Protein AF-A0A094JIL2-F1 (afdb_monomer)

Foldseek 3Di:
DVLLVQLLVLLVLLVVLLVVCLVPVDVVSVVSNVVSLVSNVVSLVVLVVVDDDPLSVVLSVLSVVLSCCVVVPLSVQLNVCSVVVNVVSNVCSCVVCVVVSSVVNSVSSVVSVVVVVVVVVVVVVVVVVVVVVVVVVVVVVVVVVVVVVVVVVVVVVVVVVVVVVD

Organism: NCBI:txid33934

Structure (mmCIF, N/CA/C/O backbone):
data_AF-A0A094JIL2-F1
#
_entry.id   AF-A0A094JIL2-F1
#
loop_
_atom_site.group_PDB
_atom_site.id
_atom_site.type_symbol
_atom_site.label_atom_id
_atom_site.label_alt_id
_atom_site.label_comp_id
_atom_site.label_asym_id
_atom_site.label_entity_id
_atom_site.label_seq_id
_atom_site.pdbx_PDB_ins_code
_atom_site.Cartn_x
_atom_site.Cartn_y
_atom_site.Cartn_z
_atom_site.occupancy
_atom_site.B_iso_or_equiv
_atom_site.auth_seq_id
_atom_site.auth_comp_id
_atom_site.auth_asym_id
_atom_site.auth_atom_id
_atom_site.pdbx_PDB_model_num
ATOM 1 N N . MET A 1 1 ? 1.894 -0.138 -10.284 1.00 79.56 1 MET A N 1
ATOM 2 C CA . MET A 1 1 ? 1.719 1.155 -9.571 1.00 79.56 1 MET A CA 1
ATOM 3 C C . MET A 1 1 ? 0.259 1.481 -9.245 1.00 79.56 1 MET A C 1
ATOM 5 O O . MET A 1 1 ? -0.015 1.754 -8.084 1.00 79.56 1 MET A O 1
ATOM 9 N N . LYS A 1 2 ? -0.674 1.420 -10.214 1.00 89.25 2 LYS A N 1
ATOM 10 C CA . LYS A 1 2 ? -2.107 1.727 -10.010 1.00 89.25 2 LYS A CA 1
ATOM 11 C C . LYS A 1 2 ? -2.728 1.017 -8.795 1.00 89.25 2 LYS A C 1
ATOM 13 O O . LYS A 1 2 ? -3.225 1.684 -7.899 1.00 89.25 2 LYS A O 1
ATOM 18 N N . TYR A 1 3 ? -2.625 -0.311 -8.719 1.00 92.69 3 TYR A N 1
ATOM 19 C CA . TYR A 1 3 ? -3.249 -1.083 -7.634 1.00 92.69 3 TYR A CA 1
ATOM 20 C C . TYR A 1 3 ? -2.682 -0.737 -6.249 1.00 92.69 3 TYR A C 1
ATOM 22 O O . TYR A 1 3 ? -3.428 -0.609 -5.287 1.00 92.69 3 TYR A O 1
ATOM 30 N N . ALA A 1 4 ? -1.374 -0.476 -6.150 1.00 91.19 4 ALA A N 1
ATOM 31 C CA . ALA A 1 4 ? -0.748 -0.028 -4.904 1.00 91.19 4 ALA A CA 1
ATOM 32 C C . ALA A 1 4 ? -1.298 1.331 -4.424 1.00 91.19 4 ALA A C 1
ATOM 34 O O . ALA A 1 4 ? -1.499 1.529 -3.228 1.00 91.19 4 ALA A O 1
ATOM 35 N N . GLN A 1 5 ? -1.575 2.254 -5.352 1.00 91.88 5 GLN A N 1
ATOM 36 C CA . GLN A 1 5 ? -2.204 3.541 -5.037 1.00 91.88 5 GLN A CA 1
ATOM 37 C C . GLN A 1 5 ? -3.670 3.374 -4.621 1.00 91.88 5 GLN A C 1
ATOM 39 O O . GLN A 1 5 ? -4.132 4.073 -3.723 1.00 91.88 5 GLN A O 1
ATOM 44 N N . GLU A 1 6 ? -4.402 2.453 -5.249 1.00 94.69 6 GLU A N 1
ATOM 45 C CA . GLU A 1 6 ? -5.790 2.148 -4.884 1.00 94.69 6 GLU A CA 1
ATOM 46 C C . GLU A 1 6 ? -5.884 1.555 -3.474 1.00 94.69 6 GLU A C 1
ATOM 48 O O . GLU A 1 6 ? -6.721 2.007 -2.692 1.00 94.69 6 GLU A O 1
ATOM 53 N N . ILE A 1 7 ? -4.975 0.638 -3.122 1.00 95.25 7 ILE A N 1
ATOM 54 C CA . ILE A 1 7 ? -4.849 0.085 -1.766 1.00 95.25 7 ILE A CA 1
ATOM 55 C C . ILE A 1 7 ? -4.558 1.206 -0.760 1.00 95.25 7 ILE A C 1
ATOM 57 O O . ILE A 1 7 ? -5.274 1.347 0.230 1.00 95.25 7 ILE A O 1
ATOM 61 N N . GLU A 1 8 ? -3.546 2.040 -1.021 1.00 93.75 8 GLU A N 1
ATOM 62 C CA . GLU A 1 8 ? -3.179 3.161 -0.143 1.00 93.75 8 GLU A CA 1
ATOM 63 C C . GLU A 1 8 ? -4.343 4.140 0.058 1.00 93.75 8 GLU A C 1
ATOM 65 O O . GLU A 1 8 ? -4.630 4.542 1.188 1.00 93.75 8 GLU A O 1
ATOM 70 N N . ARG A 1 9 ? -5.036 4.508 -1.027 1.00 95.56 9 ARG A N 1
ATOM 71 C CA . ARG A 1 9 ? -6.195 5.404 -0.982 1.00 95.56 9 ARG A CA 1
ATOM 72 C C . ARG A 1 9 ? -7.310 4.813 -0.124 1.00 95.56 9 ARG A C 1
ATOM 74 O O . ARG A 1 9 ? -7.816 5.514 0.748 1.00 95.56 9 ARG A O 1
ATOM 81 N N . ALA A 1 10 ? -7.678 3.555 -0.362 1.00 96.88 10 ALA A N 1
ATOM 82 C CA . ALA A 1 10 ? -8.782 2.907 0.336 1.00 96.88 10 ALA A CA 1
ATOM 83 C C . ALA A 1 10 ? -8.491 2.747 1.837 1.00 96.88 10 ALA A C 1
ATOM 85 O O . ALA A 1 10 ? -9.323 3.102 2.670 1.00 96.88 10 ALA A O 1
ATOM 86 N N . PHE A 1 11 ? -7.275 2.332 2.208 1.00 96.50 11 PHE A N 1
ATOM 87 C CA . PHE A 1 11 ? -6.880 2.267 3.617 1.00 96.50 11 PHE A CA 1
ATOM 88 C C . PHE A 1 11 ? -6.856 3.637 4.293 1.00 96.50 11 PHE A C 1
ATOM 90 O O . PHE A 1 11 ? -7.400 3.783 5.383 1.00 96.50 11 PHE A O 1
ATOM 97 N N . ASN A 1 12 ? -6.267 4.656 3.661 1.00 95.31 12 ASN A N 1
ATOM 98 C CA . ASN A 1 12 ? -6.231 5.999 4.243 1.00 95.31 12 ASN A CA 1
ATOM 99 C C . ASN A 1 12 ? -7.637 6.585 4.424 1.00 95.31 12 ASN A C 1
ATOM 101 O O . ASN A 1 12 ? -7.903 7.222 5.446 1.00 95.31 12 ASN A O 1
ATOM 105 N N . GLN A 1 13 ? -8.539 6.330 3.473 1.00 97.31 13 GLN A N 1
ATOM 106 C CA . GLN A 1 13 ? -9.944 6.706 3.589 1.00 97.31 13 GLN A CA 1
ATOM 107 C C . GLN A 1 13 ? -10.613 5.967 4.756 1.00 97.31 13 GLN A C 1
ATOM 109 O O . GLN A 1 13 ? -11.201 6.615 5.617 1.00 97.31 13 GLN A O 1
ATOM 114 N N . ALA A 1 14 ? -10.430 4.648 4.869 1.00 96.25 14 ALA A N 1
ATOM 115 C CA . ALA A 1 14 ? -10.960 3.861 5.982 1.00 96.25 14 ALA A CA 1
ATOM 116 C C . ALA A 1 14 ? -10.432 4.335 7.349 1.00 96.25 14 ALA A C 1
ATOM 118 O O . ALA A 1 14 ? -11.206 4.454 8.298 1.00 96.25 14 ALA A O 1
ATOM 119 N N . PHE A 1 15 ? -9.140 4.671 7.456 1.00 93.50 15 PHE A N 1
ATOM 120 C CA . PHE A 1 15 ? -8.553 5.229 8.679 1.00 93.50 15 PHE A CA 1
ATOM 121 C C . PHE A 1 15 ? -9.185 6.572 9.054 1.00 93.50 15 PHE A C 1
ATOM 123 O O . PHE A 1 15 ? -9.468 6.818 10.230 1.00 93.50 15 PHE A O 1
ATOM 130 N N . SER A 1 16 ? -9.393 7.442 8.062 1.00 94.06 16 SER A N 1
ATOM 131 C CA . SER A 1 16 ? -10.031 8.743 8.255 1.00 94.06 16 SER A CA 1
ATOM 132 C C . SER A 1 16 ? -11.487 8.586 8.685 1.00 94.06 16 SER A C 1
ATOM 134 O O . SER A 1 16 ? -11.890 9.182 9.683 1.00 94.06 16 SER A O 1
ATOM 136 N N . ASP A 1 17 ? -12.238 7.718 8.010 1.00 96.31 17 ASP A N 1
ATOM 137 C CA . ASP A 1 17 ? -13.649 7.472 8.289 1.00 96.31 17 ASP A CA 1
ATOM 138 C C . ASP A 1 17 ? -13.850 6.790 9.644 1.00 96.31 17 ASP A C 1
ATOM 140 O O . ASP A 1 17 ? -14.740 7.179 10.390 1.00 96.31 17 ASP A O 1
ATOM 144 N N . ALA A 1 18 ? -12.992 5.844 10.038 1.00 93.12 18 ALA A N 1
ATOM 145 C CA . ALA A 1 18 ? -13.043 5.249 11.373 1.00 93.12 18 ALA A CA 1
ATOM 146 C C . ALA A 1 18 ? -12.871 6.311 12.466 1.00 93.12 18 ALA A C 1
ATOM 148 O O . ALA A 1 18 ? -13.683 6.394 13.387 1.00 93.12 18 ALA A O 1
ATOM 149 N N . ARG A 1 19 ? -11.865 7.184 12.339 1.00 90.38 19 ARG A N 1
ATOM 150 C CA . ARG A 1 19 ? -11.664 8.299 13.280 1.00 90.38 19 ARG A CA 1
ATOM 151 C C . ARG A 1 19 ? -12.828 9.292 13.237 1.00 90.38 19 ARG A C 1
ATOM 153 O O . ARG A 1 19 ? -13.283 9.736 14.286 1.00 90.38 19 ARG A O 1
ATOM 160 N N . GLY A 1 20 ? -13.332 9.610 12.047 1.00 93.19 20 GLY A N 1
ATOM 161 C CA . GLY A 1 20 ? -14.472 10.503 11.849 1.00 93.19 20 GLY A CA 1
ATOM 162 C C . GLY A 1 20 ? -15.758 9.954 12.463 1.00 93.19 20 GLY A C 1
ATOM 163 O O . GLY A 1 20 ? -16.509 10.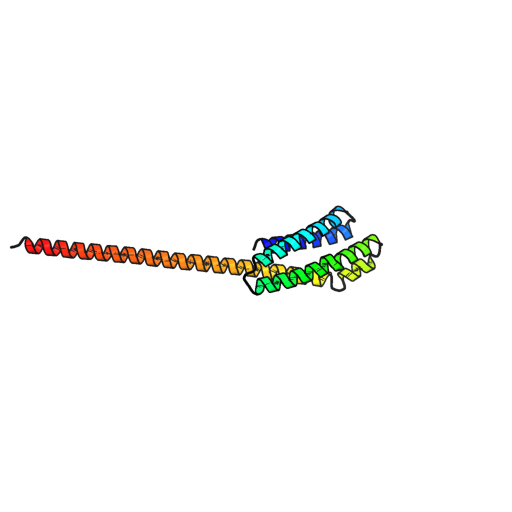697 13.093 1.00 93.19 20 GLY A O 1
ATOM 164 N N . TYR A 1 21 ? -15.999 8.650 12.348 1.00 95.06 21 TYR A N 1
ATOM 165 C CA . TYR A 1 21 ? -17.140 7.993 12.969 1.00 95.06 21 TYR A CA 1
ATOM 166 C C . TYR A 1 21 ? -17.071 8.084 14.494 1.00 95.06 21 TYR A C 1
ATOM 168 O O . TYR A 1 21 ? -18.025 8.543 15.116 1.00 95.06 21 TYR A O 1
ATOM 176 N N . LEU A 1 22 ? -15.922 7.738 15.080 1.00 90.94 22 LEU A N 1
ATOM 177 C CA . LEU A 1 22 ? -15.705 7.805 16.528 1.00 90.94 22 LEU A CA 1
ATOM 178 C C . LEU A 1 22 ? -15.767 9.244 17.074 1.00 90.94 22 LEU A C 1
ATOM 180 O O . LEU A 1 22 ? -16.120 9.447 18.230 1.00 90.94 22 LEU A O 1
ATOM 184 N N . ALA A 1 23 ? -15.438 10.249 16.259 1.00 90.44 23 ALA A N 1
ATOM 185 C CA . ALA A 1 23 ? -15.485 11.654 16.663 1.00 90.44 23 ALA A CA 1
ATOM 186 C C . ALA A 1 23 ? -16.877 12.289 16.511 1.00 90.44 23 ALA A C 1
ATOM 188 O O . ALA A 1 23 ? -17.261 13.134 17.318 1.00 90.44 23 ALA A O 1
ATOM 189 N N . PHE A 1 24 ? -17.625 11.921 15.467 1.00 93.69 24 PHE A N 1
ATOM 190 C CA . PHE A 1 24 ? -18.825 12.656 15.049 1.00 93.69 24 PHE A CA 1
ATOM 191 C C . PHE A 1 24 ? -20.107 11.817 15.010 1.00 93.69 24 PHE A C 1
ATOM 193 O O . PHE A 1 24 ? -21.170 12.372 14.738 1.00 93.69 24 PHE A O 1
ATOM 200 N N . ASN A 1 25 ? -20.029 10.502 15.241 1.00 93.62 25 ASN A N 1
ATOM 201 C CA . ASN A 1 25 ? -21.149 9.553 15.186 1.00 93.62 25 ASN A CA 1
ATOM 202 C C . ASN A 1 25 ? -21.995 9.648 13.896 1.00 93.62 25 ASN A C 1
ATOM 204 O O . ASN A 1 25 ? -23.217 9.485 13.895 1.00 93.62 25 ASN A O 1
ATOM 208 N N . ARG A 1 26 ? -21.343 9.958 12.772 1.00 94.25 26 ARG A N 1
ATOM 209 C CA . ARG A 1 26 ? -21.984 10.102 11.460 1.00 94.25 26 ARG A CA 1
ATOM 210 C C . ARG A 1 26 ? -22.012 8.763 10.734 1.00 94.25 26 ARG A C 1
ATOM 212 O O . ARG A 1 26 ? -20.960 8.232 10.379 1.00 94.25 26 ARG A O 1
ATOM 219 N N . LYS A 1 27 ? -23.207 8.206 10.513 1.00 93.88 27 LYS A N 1
ATOM 220 C CA . LYS A 1 27 ? -23.395 6.866 9.920 1.00 93.88 27 LYS A CA 1
ATOM 221 C C . LYS A 1 27 ? -22.747 6.727 8.541 1.00 93.88 27 LYS A C 1
ATOM 223 O O . LYS A 1 27 ? -22.347 5.627 8.171 1.00 93.88 27 LYS A O 1
ATOM 228 N N . GLU A 1 28 ? -22.605 7.827 7.811 1.00 95.56 28 GLU A N 1
ATOM 229 C CA . GLU A 1 28 ? -21.947 7.884 6.507 1.00 95.56 28 GLU A CA 1
ATOM 230 C C . GLU A 1 28 ? -20.498 7.391 6.588 1.00 95.56 28 GLU A C 1
ATOM 232 O O . GLU A 1 28 ? -20.051 6.658 5.708 1.00 95.56 28 GLU A O 1
ATOM 237 N N . PHE A 1 29 ? -19.786 7.717 7.672 1.00 94.38 29 PHE A N 1
ATOM 238 C CA . PHE A 1 29 ? -18.426 7.231 7.893 1.00 94.38 29 PHE A CA 1
ATOM 239 C C . PHE A 1 29 ? -18.402 5.721 8.138 1.00 94.38 29 PHE A C 1
ATOM 241 O O . PHE A 1 29 ? -17.615 5.017 7.513 1.00 94.38 29 PHE A O 1
ATOM 248 N N . LYS A 1 30 ? -19.315 5.198 8.968 1.00 94.00 30 LYS A N 1
ATOM 249 C CA . LYS A 1 30 ? -19.441 3.750 9.209 1.00 94.00 30 LYS A CA 1
ATOM 250 C C . LYS A 1 30 ? -19.701 2.982 7.910 1.00 94.00 30 LYS A C 1
ATOM 252 O O . LYS A 1 30 ? -19.061 1.967 7.665 1.00 94.00 30 LYS A O 1
ATOM 257 N N . LEU A 1 31 ? -20.597 3.481 7.058 1.00 96.06 31 LEU A N 1
ATOM 258 C CA . LEU A 1 31 ? -20.865 2.884 5.744 1.00 96.06 31 LEU A CA 1
ATOM 259 C C . LEU A 1 31 ? -19.646 2.956 4.817 1.00 96.06 31 LEU A C 1
ATOM 261 O O . LEU A 1 31 ? -19.336 1.985 4.129 1.00 96.06 31 LEU A O 1
ATOM 265 N N . SER A 1 32 ? -18.942 4.091 4.816 1.00 96.62 32 SER A N 1
ATOM 266 C CA . SER A 1 32 ? -17.747 4.282 3.995 1.00 96.62 32 SER A CA 1
ATOM 267 C C . SER A 1 32 ? -16.636 3.295 4.360 1.00 96.62 32 SER A C 1
ATOM 269 O O . SER A 1 32 ? -16.061 2.695 3.462 1.00 96.62 32 SER A O 1
ATOM 271 N N . ILE A 1 33 ? -16.407 3.016 5.649 1.00 95.88 33 ILE A N 1
ATOM 272 C CA . ILE A 1 33 ? -15.427 2.012 6.106 1.00 95.88 33 ILE A CA 1
ATOM 273 C C . ILE A 1 33 ? -15.664 0.646 5.445 1.00 95.88 33 ILE A C 1
ATOM 275 O O . ILE A 1 33 ? -14.719 0.038 4.946 1.00 95.88 33 ILE A O 1
ATOM 279 N N . PHE A 1 34 ? -16.911 0.164 5.424 1.00 94.00 34 PHE A N 1
ATOM 280 C CA . PHE A 1 34 ? -17.239 -1.139 4.831 1.00 94.00 34 PHE A CA 1
ATOM 281 C C . PHE A 1 34 ? -17.090 -1.142 3.308 1.00 94.00 34 PHE A C 1
ATOM 283 O O . PHE A 1 34 ? -16.642 -2.130 2.735 1.00 94.00 34 PHE A O 1
ATOM 290 N N . ARG A 1 35 ? -17.394 -0.021 2.648 1.00 97.38 35 ARG A N 1
ATOM 291 C CA . ARG A 1 35 ? -17.103 0.144 1.220 1.00 97.38 35 ARG A CA 1
ATOM 292 C C . ARG A 1 35 ? -15.597 0.124 0.952 1.00 97.38 35 ARG A C 1
ATOM 294 O O . ARG A 1 35 ? -15.146 -0.509 0.004 1.00 97.38 35 ARG A O 1
ATOM 301 N N . GLU A 1 36 ? -14.803 0.795 1.780 1.00 97.56 36 GLU A N 1
ATOM 302 C CA . GLU A 1 36 ? -13.350 0.792 1.614 1.00 97.56 36 GLU A CA 1
ATOM 303 C C . GLU A 1 36 ? -12.728 -0.578 1.910 1.00 97.56 36 GLU A C 1
ATOM 305 O O . GLU A 1 36 ? -11.734 -0.930 1.283 1.00 97.56 36 GLU A O 1
ATOM 310 N N . GLN A 1 37 ? -13.333 -1.398 2.775 1.00 97.25 37 GLN A N 1
ATOM 311 C CA . GLN A 1 37 ? -12.944 -2.802 2.934 1.00 97.25 37 GLN A CA 1
ATOM 312 C C . GLN A 1 37 ? -13.056 -3.569 1.607 1.00 97.25 37 GLN A C 1
ATOM 314 O O . GLN A 1 37 ? -12.120 -4.270 1.225 1.00 97.25 37 GLN A O 1
ATOM 319 N N . GLU A 1 38 ? -14.173 -3.426 0.892 1.00 97.06 38 GLU A N 1
ATOM 320 C CA . GLU A 1 38 ? -14.375 -4.057 -0.418 1.00 97.06 38 GLU A CA 1
ATOM 321 C C . GLU A 1 38 ? -13.384 -3.524 -1.465 1.00 97.06 38 GLU A C 1
ATOM 323 O O . GLU A 1 38 ? -12.775 -4.305 -2.203 1.00 97.06 38 GLU A O 1
ATOM 328 N N . ASN A 1 39 ? -13.145 -2.208 -1.475 1.00 97.19 39 ASN A N 1
ATOM 329 C CA . ASN A 1 39 ? -12.155 -1.584 -2.356 1.00 97.19 39 ASN A CA 1
ATOM 330 C C . ASN A 1 39 ? -10.741 -2.123 -2.098 1.00 97.19 39 ASN A C 1
ATOM 332 O O . ASN A 1 39 ? -10.010 -2.404 -3.047 1.00 97.19 39 ASN A O 1
ATOM 336 N N . VAL A 1 40 ? -10.354 -2.285 -0.827 1.00 96.75 40 VAL A N 1
ATOM 337 C CA . VAL A 1 40 ? -9.060 -2.866 -0.442 1.00 96.75 40 VAL A CA 1
ATOM 338 C C . VAL A 1 40 ? -8.939 -4.296 -0.956 1.00 96.75 40 VAL A C 1
ATOM 340 O O . VAL A 1 40 ? -7.916 -4.626 -1.550 1.00 96.75 40 VAL A O 1
ATOM 343 N N . GLN A 1 41 ? -9.958 -5.139 -0.759 1.00 96.75 41 GLN A N 1
ATOM 344 C CA . GLN A 1 41 ? -9.910 -6.530 -1.224 1.00 96.75 41 GLN A CA 1
ATOM 345 C C . GLN A 1 41 ? -9.803 -6.604 -2.747 1.00 96.75 41 GLN A C 1
ATOM 347 O O . GLN A 1 41 ? -8.898 -7.251 -3.264 1.00 96.75 41 GLN A O 1
ATOM 352 N N . THR A 1 42 ? -10.633 -5.840 -3.456 1.00 97.25 42 THR A N 1
ATOM 353 C CA . THR A 1 42 ? -10.611 -5.777 -4.924 1.00 97.25 42 THR A CA 1
ATOM 354 C C . THR A 1 42 ? -9.242 -5.339 -5.450 1.00 97.25 42 THR A C 1
ATOM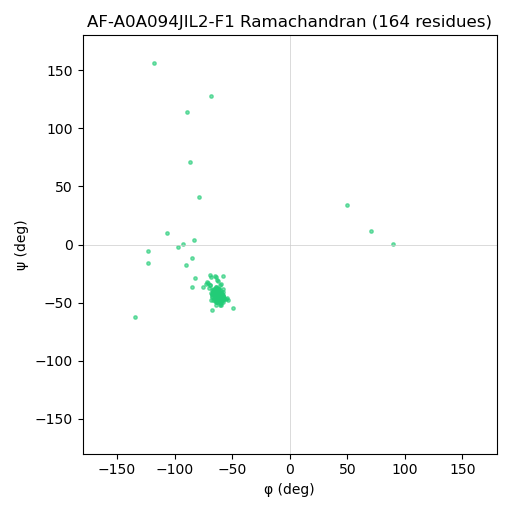 356 O O . THR A 1 42 ? -8.703 -5.934 -6.384 1.00 97.25 42 THR A O 1
ATOM 359 N N . ALA A 1 43 ? -8.642 -4.311 -4.844 1.00 96.69 43 ALA A N 1
ATOM 360 C CA . ALA A 1 43 ? -7.336 -3.816 -5.261 1.00 96.69 43 ALA A CA 1
ATOM 361 C C . ALA A 1 43 ? -6.195 -4.792 -4.913 1.00 96.69 43 ALA A C 1
ATOM 363 O O . ALA A 1 43 ? -5.230 -4.896 -5.672 1.00 96.69 43 ALA A O 1
ATOM 364 N N . LEU A 1 44 ? -6.302 -5.529 -3.801 1.00 96.81 44 LEU A N 1
ATOM 365 C CA . LEU A 1 44 ? -5.352 -6.585 -3.436 1.00 96.81 44 LEU A CA 1
ATOM 366 C C . LEU A 1 44 ? -5.430 -7.778 -4.389 1.00 96.81 44 LEU A C 1
ATOM 368 O O . LEU A 1 44 ? -4.385 -8.257 -4.822 1.00 96.81 44 LEU A O 1
ATOM 372 N N . ASP A 1 45 ? -6.635 -8.208 -4.763 1.00 97.31 45 ASP A N 1
ATOM 373 C CA . ASP A 1 45 ? -6.846 -9.274 -5.746 1.00 97.31 45 ASP A CA 1
ATOM 374 C C . ASP A 1 45 ? -6.259 -8.876 -7.110 1.00 97.31 45 ASP A C 1
ATOM 376 O O . ASP A 1 45 ? -5.526 -9.641 -7.736 1.00 97.31 45 ASP A O 1
ATOM 380 N N . ALA A 1 46 ? -6.503 -7.637 -7.548 1.00 96.25 46 ALA A N 1
ATOM 381 C CA . ALA A 1 46 ? -5.941 -7.117 -8.792 1.00 96.25 46 ALA A CA 1
ATOM 382 C C . ALA A 1 46 ? -4.406 -7.008 -8.751 1.00 96.25 46 ALA A C 1
ATOM 384 O O . ALA A 1 46 ? -3.737 -7.304 -9.744 1.00 96.25 46 ALA A O 1
ATOM 385 N N . LEU A 1 47 ? -3.834 -6.605 -7.610 1.00 95.00 47 LEU A N 1
ATOM 386 C CA . LEU A 1 47 ? -2.384 -6.563 -7.431 1.00 95.00 47 LEU A CA 1
ATOM 387 C C . LEU A 1 47 ? -1.771 -7.966 -7.438 1.00 95.00 47 LEU A C 1
ATOM 389 O O . LEU A 1 47 ? -0.701 -8.143 -8.006 1.00 95.00 47 LEU A O 1
ATOM 393 N N . GLU A 1 48 ? -2.443 -8.955 -6.851 1.00 95.12 48 GLU A N 1
ATOM 394 C CA . GLU A 1 48 ? -1.994 -10.348 -6.840 1.00 95.12 48 GLU A CA 1
ATOM 395 C C . GLU A 1 48 ? -1.936 -10.952 -8.242 1.00 95.12 48 GLU A C 1
ATOM 397 O O . GLU A 1 48 ? -0.938 -11.576 -8.596 1.00 95.12 48 GLU A O 1
ATOM 402 N N . LEU A 1 49 ? -2.937 -10.678 -9.080 1.00 94.94 49 LEU A N 1
ATOM 403 C CA . LEU A 1 49 ? -2.933 -11.098 -10.484 1.00 94.94 49 LEU A CA 1
ATOM 404 C C . LEU A 1 49 ? -1.826 -10.428 -11.313 1.00 94.94 49 LEU A C 1
ATOM 406 O O . LEU A 1 49 ? -1.379 -10.988 -12.311 1.00 94.94 49 LEU A O 1
ATOM 410 N N . ALA A 1 50 ? -1.396 -9.228 -10.918 1.00 92.19 50 ALA A N 1
ATOM 411 C CA . ALA A 1 50 ? -0.349 -8.465 -11.595 1.00 92.19 50 ALA A CA 1
ATOM 412 C C . ALA A 1 50 ? 1.045 -8.627 -10.962 1.00 92.19 50 ALA A C 1
ATOM 414 O O . ALA A 1 50 ? 2.005 -8.024 -11.447 1.00 92.19 50 ALA A O 1
ATOM 415 N N . ALA A 1 51 ? 1.167 -9.388 -9.873 1.00 91.38 51 ALA A N 1
ATOM 416 C CA . ALA A 1 51 ? 2.408 -9.531 -9.127 1.00 91.38 51 ALA A CA 1
ATOM 417 C C . ALA A 1 51 ? 3.447 -10.302 -9.947 1.00 91.38 51 ALA A C 1
ATOM 419 O O . ALA A 1 51 ? 3.191 -11.406 -10.426 1.00 91.38 51 ALA A O 1
ATOM 420 N N . THR A 1 52 ? 4.644 -9.734 -10.080 1.00 89.38 52 THR A N 1
ATOM 421 C CA . THR A 1 52 ? 5.743 -10.352 -10.849 1.00 89.38 52 THR A CA 1
ATOM 422 C C . THR A 1 52 ? 6.997 -10.552 -10.013 1.00 89.38 52 THR A C 1
ATOM 424 O O . THR A 1 52 ? 7.874 -11.333 -10.383 1.00 89.38 52 THR A O 1
ATOM 427 N N . THR A 1 53 ? 7.088 -9.884 -8.861 1.00 89.50 53 THR A N 1
ATOM 428 C CA . THR A 1 53 ? 8.267 -9.912 -8.001 1.00 89.50 53 THR A CA 1
ATOM 429 C C . THR A 1 53 ? 7.960 -10.505 -6.629 1.00 89.50 53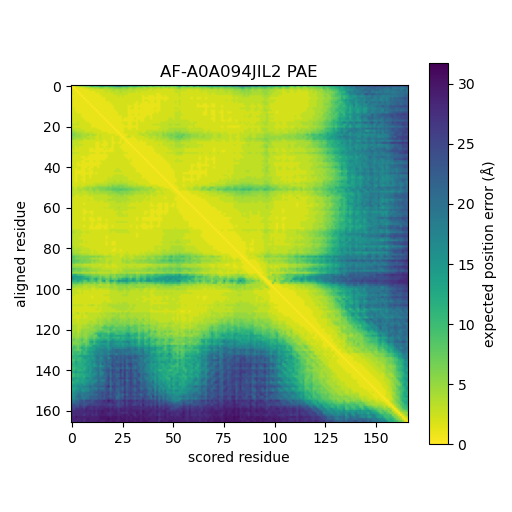 THR A C 1
ATOM 431 O O . THR A 1 53 ? 6.839 -10.458 -6.125 1.00 89.50 53 THR A O 1
ATOM 434 N N . LYS A 1 54 ? 8.999 -11.024 -5.965 1.00 90.88 54 LYS A N 1
ATOM 435 C CA . LYS A 1 54 ? 8.902 -11.489 -4.572 1.00 90.88 54 LYS A CA 1
ATOM 436 C C . LYS A 1 54 ? 8.469 -10.369 -3.617 1.00 90.88 54 LYS A C 1
ATOM 438 O O . LYS A 1 54 ? 7.767 -10.638 -2.644 1.00 90.88 54 LYS A O 1
ATOM 443 N N . ASP A 1 55 ? 8.885 -9.134 -3.894 1.00 89.38 55 ASP A N 1
ATOM 444 C CA . ASP A 1 55 ? 8.511 -7.954 -3.112 1.00 89.38 55 ASP A CA 1
ATOM 445 C C . ASP A 1 55 ? 7.001 -7.684 -3.203 1.00 89.38 55 ASP A C 1
ATOM 447 O O . ASP A 1 55 ? 6.387 -7.386 -2.177 1.00 89.38 55 ASP A O 1
ATOM 451 N N . ASP A 1 56 ? 6.390 -7.873 -4.380 1.00 92.62 56 ASP A N 1
ATOM 452 C CA . ASP A 1 56 ? 4.934 -7.766 -4.562 1.00 92.62 56 ASP A CA 1
ATOM 453 C C . ASP A 1 56 ? 4.204 -8.789 -3.694 1.00 92.62 56 ASP A C 1
ATOM 455 O O . ASP A 1 56 ? 3.343 -8.428 -2.893 1.00 92.62 56 ASP A O 1
ATOM 459 N N . THR A 1 57 ? 4.595 -10.064 -3.785 1.00 93.69 57 THR A N 1
ATOM 460 C CA . THR A 1 57 ? 3.976 -11.143 -3.001 1.00 93.69 57 THR A CA 1
ATOM 461 C C . THR A 1 57 ? 4.109 -10.898 -1.497 1.00 93.69 57 THR A C 1
ATOM 463 O O . THR A 1 57 ? 3.158 -11.098 -0.740 1.00 93.69 57 THR A O 1
ATOM 466 N N . GLN A 1 58 ? 5.276 -10.430 -1.040 1.00 94.00 58 GLN A N 1
ATOM 467 C CA . GLN A 1 58 ? 5.491 -10.097 0.369 1.00 94.00 58 GLN A CA 1
ATOM 468 C C . GLN A 1 58 ? 4.632 -8.918 0.830 1.00 94.00 58 GLN A C 1
ATOM 470 O O . GLN A 1 58 ? 4.126 -8.940 1.955 1.00 94.00 58 GLN A O 1
ATOM 475 N N . TYR A 1 59 ? 4.474 -7.894 -0.008 1.00 94.50 59 TYR A N 1
ATOM 476 C CA . TYR A 1 59 ? 3.603 -6.766 0.288 1.00 94.50 59 TYR A CA 1
ATOM 477 C C . TYR A 1 59 ? 2.133 -7.197 0.357 1.00 94.50 59 TYR A C 1
ATOM 479 O O . TYR A 1 59 ? 1.479 -6.908 1.358 1.00 94.50 59 TYR A O 1
ATOM 487 N N . ILE A 1 60 ? 1.641 -7.944 -0.638 1.00 96.06 60 ILE A N 1
ATOM 488 C CA . ILE A 1 60 ? 0.259 -8.452 -0.680 1.00 96.06 60 ILE A CA 1
ATOM 489 C C . ILE A 1 60 ? -0.054 -9.260 0.579 1.00 96.06 60 ILE A C 1
ATOM 491 O O . ILE A 1 60 ? -1.074 -9.021 1.223 1.00 96.06 60 ILE A O 1
ATOM 495 N N . LEU A 1 61 ? 0.842 -10.170 0.980 1.00 96.12 61 LEU A N 1
ATOM 496 C CA . LEU A 1 61 ? 0.659 -10.983 2.182 1.00 96.12 61 LEU A CA 1
ATOM 497 C C . LEU A 1 61 ? 0.479 -10.113 3.433 1.00 96.12 61 LEU A C 1
ATOM 499 O O . LEU A 1 61 ? -0.471 -10.306 4.192 1.00 96.12 61 LEU A O 1
ATOM 503 N N . LYS A 1 62 ? 1.367 -9.134 3.636 1.00 95.19 62 LYS A N 1
ATOM 504 C CA . LYS A 1 62 ? 1.297 -8.214 4.782 1.00 95.19 62 LYS A CA 1
ATOM 505 C C . LYS A 1 62 ? 0.047 -7.342 4.734 1.00 95.19 62 LYS A C 1
ATOM 507 O O . LYS A 1 62 ? -0.594 -7.141 5.761 1.00 95.19 62 LYS A O 1
ATOM 512 N N . ALA A 1 63 ? -0.324 -6.861 3.551 1.00 96.44 63 ALA A N 1
ATOM 513 C CA . ALA A 1 63 ? -1.507 -6.036 3.363 1.00 96.44 63 ALA A CA 1
ATOM 514 C C . ALA A 1 63 ? -2.802 -6.811 3.621 1.00 96.44 63 ALA A C 1
ATOM 516 O O . ALA A 1 63 ? -3.681 -6.286 4.297 1.00 96.44 63 ALA A O 1
ATOM 517 N N . ARG A 1 64 ? -2.902 -8.076 3.195 1.00 97.19 64 ARG A N 1
ATOM 518 C CA . ARG A 1 64 ? -4.039 -8.948 3.535 1.00 97.19 64 ARG A CA 1
ATOM 519 C C . ARG A 1 64 ? -4.103 -9.252 5.028 1.00 97.19 64 ARG A C 1
ATOM 521 O O . ARG A 1 64 ? -5.175 -9.164 5.621 1.00 97.19 64 ARG A O 1
ATOM 528 N N . GLN A 1 65 ? -2.968 -9.567 5.655 1.00 96.06 65 GLN A N 1
ATOM 529 C CA . GLN A 1 65 ? -2.904 -9.783 7.105 1.00 96.06 65 GLN A CA 1
ATOM 530 C C . GLN A 1 65 ? -3.393 -8.551 7.871 1.00 96.06 65 GLN A C 1
ATOM 532 O O . GLN A 1 65 ? -4.228 -8.668 8.770 1.00 96.06 65 GLN A O 1
ATOM 537 N N . PHE A 1 66 ? -2.924 -7.369 7.475 1.00 96.19 66 PHE A N 1
ATOM 538 C CA . PHE A 1 66 ? -3.363 -6.122 8.077 1.00 96.19 66 PHE A CA 1
ATOM 539 C C . PHE A 1 66 ? -4.837 -5.819 7.780 1.00 96.19 66 PHE A C 1
ATOM 541 O O . PHE A 1 66 ? -5.551 -5.432 8.697 1.00 96.19 66 PHE A O 1
ATOM 548 N N . ALA A 1 67 ? -5.330 -6.043 6.556 1.00 96.44 67 ALA A N 1
ATOM 549 C CA . ALA A 1 67 ? -6.743 -5.868 6.208 1.00 96.44 67 ALA A CA 1
ATOM 550 C C . ALA A 1 67 ? -7.650 -6.722 7.105 1.00 96.44 67 ALA A C 1
ATOM 552 O O . ALA A 1 67 ? -8.628 -6.220 7.657 1.00 96.44 67 ALA A O 1
ATOM 553 N N . ASN A 1 68 ? -7.289 -7.993 7.299 1.00 96.19 68 ASN A N 1
ATOM 554 C CA . ASN A 1 68 ? -8.034 -8.918 8.150 1.00 96.19 68 ASN A CA 1
ATOM 555 C C . ASN A 1 68 ? -8.048 -8.454 9.609 1.00 96.19 68 ASN A C 1
ATOM 557 O O . ASN A 1 68 ? -9.099 -8.452 10.243 1.00 96.19 68 ASN A O 1
ATOM 561 N N . TYR A 1 69 ? -6.903 -8.015 10.133 1.00 94.81 69 TYR A N 1
ATOM 562 C CA . TYR A 1 69 ? -6.822 -7.453 11.480 1.00 94.81 69 TYR A CA 1
ATOM 563 C C . TYR A 1 69 ? -7.638 -6.157 11.617 1.00 94.81 69 TYR A C 1
ATOM 565 O O . TYR A 1 69 ? -8.437 -6.009 12.542 1.00 94.81 69 TYR A O 1
ATOM 573 N N . TYR A 1 70 ? -7.463 -5.219 10.688 1.00 94.75 70 TYR A N 1
ATOM 574 C CA . TYR A 1 70 ? -8.060 -3.893 10.751 1.00 94.75 70 TYR A CA 1
ATOM 575 C C . TYR A 1 70 ? -9.584 -3.952 10.604 1.00 94.75 70 TYR A C 1
ATOM 577 O O . TYR A 1 70 ? -10.308 -3.516 11.499 1.00 94.75 70 TYR A O 1
ATOM 585 N N . PHE A 1 71 ? -10.076 -4.545 9.514 1.00 96.00 71 PHE A N 1
ATOM 586 C CA . PHE A 1 71 ? -11.507 -4.611 9.210 1.00 96.00 71 PHE A CA 1
ATOM 587 C C . PHE A 1 71 ? -12.230 -5.749 9.933 1.00 96.00 71 PHE A C 1
ATOM 589 O O . PHE A 1 71 ? -13.415 -5.625 10.220 1.00 96.00 71 PHE A O 1
ATOM 596 N N . GLY A 1 72 ? -11.540 -6.849 10.242 1.00 94.88 72 GLY A N 1
ATOM 597 C CA . GLY A 1 72 ? -12.143 -8.009 10.903 1.00 94.88 72 GLY A CA 1
ATOM 598 C C . GLY A 1 72 ? -12.085 -7.964 12.427 1.00 94.88 72 GLY A C 1
ATOM 599 O O . GLY A 1 72 ? -12.803 -8.712 13.085 1.00 94.88 72 GLY A O 1
ATOM 600 N N . THR A 1 73 ? -11.232 -7.125 13.019 1.00 93.56 73 THR A N 1
ATOM 601 C CA . THR A 1 73 ? -11.049 -7.094 14.478 1.00 93.56 73 THR A CA 1
ATOM 602 C C . THR A 1 73 ? -11.043 -5.678 15.031 1.00 93.56 73 THR A C 1
ATOM 604 O O . THR A 1 73 ? -11.929 -5.335 15.811 1.00 93.56 73 THR A O 1
ATOM 607 N N . LEU A 1 74 ? -10.081 -4.842 14.635 1.00 92.62 74 LEU A N 1
ATOM 608 C CA . LEU A 1 74 ? -9.857 -3.548 15.283 1.00 92.62 74 LEU A CA 1
ATOM 609 C C . LEU A 1 74 ? -11.049 -2.596 15.120 1.00 92.62 74 LEU A C 1
ATOM 611 O O . LEU A 1 74 ? -11.551 -2.061 16.107 1.00 92.62 74 LEU A O 1
ATOM 615 N N . VAL A 1 75 ? -11.510 -2.390 13.885 1.00 93.44 75 VAL A N 1
ATOM 616 C CA . VAL A 1 75 ? -12.601 -1.452 13.595 1.00 93.44 75 VAL A CA 1
ATOM 617 C C . VAL A 1 75 ? -13.944 -1.927 14.152 1.00 93.44 75 VAL A C 1
ATOM 619 O O . VAL A 1 75 ? -14.586 -1.123 14.831 1.00 93.44 75 VAL A O 1
ATOM 622 N N . PRO A 1 76 ? -14.373 -3.192 13.961 1.00 94.62 76 PRO A N 1
ATOM 623 C CA . PRO A 1 76 ? -15.601 -3.686 14.579 1.00 94.62 76 PRO A CA 1
ATOM 624 C C . PRO A 1 76 ? -15.617 -3.504 16.098 1.00 94.62 76 PRO A C 1
ATOM 626 O O . PRO A 1 76 ? -16.587 -2.971 16.630 1.00 94.62 76 PRO A O 1
ATOM 629 N N . GLN A 1 77 ? -14.522 -3.847 16.788 1.00 94.88 77 GLN A N 1
ATOM 630 C CA . GLN A 1 77 ? -14.426 -3.677 18.241 1.00 94.88 77 GLN A CA 1
ATOM 631 C C . GLN A 1 77 ? -14.471 -2.204 18.663 1.00 94.88 77 GLN A C 1
ATOM 633 O O . GLN A 1 77 ? -15.071 -1.878 19.686 1.00 94.88 77 GLN A O 1
ATOM 638 N N . ALA A 1 78 ? -13.846 -1.306 17.896 1.00 92.12 78 ALA A N 1
ATOM 639 C CA . ALA A 1 78 ? -13.875 0.125 18.183 1.00 92.12 78 ALA A CA 1
ATOM 640 C C . ALA A 1 78 ? -15.276 0.724 17.982 1.00 92.12 78 ALA A C 1
ATOM 642 O O . ALA A 1 78 ? -15.727 1.507 18.815 1.00 92.12 78 ALA A O 1
ATOM 643 N N . ILE A 1 79 ? -15.973 0.329 16.911 1.00 94.25 79 ILE A N 1
ATOM 644 C CA . ILE A 1 79 ? -17.356 0.738 16.636 1.00 94.25 79 ILE A CA 1
ATOM 645 C C . ILE A 1 79 ? -18.288 0.231 17.736 1.00 94.25 79 ILE A C 1
ATOM 647 O O . ILE A 1 79 ? -19.041 1.021 18.292 1.00 94.25 79 ILE A O 1
ATOM 651 N N . GLU A 1 80 ? -18.212 -1.053 18.086 1.00 95.38 80 GLU A N 1
ATOM 652 C CA . GLU A 1 80 ? -19.049 -1.649 19.131 1.00 95.38 80 GLU A CA 1
ATOM 653 C C . GLU A 1 80 ? -18.817 -0.973 20.490 1.00 95.38 80 GLU A C 1
ATOM 655 O O . GLU A 1 80 ? -19.764 -0.607 21.185 1.00 95.38 80 GLU A O 1
ATOM 660 N N . ALA A 1 81 ? -17.553 -0.754 20.863 1.00 94.62 81 ALA A N 1
ATOM 661 C CA . ALA A 1 81 ? -17.209 -0.047 22.091 1.00 94.62 81 ALA A CA 1
ATOM 662 C C . ALA A 1 81 ? -17.784 1.376 22.115 1.00 94.62 81 ALA A C 1
ATOM 664 O O . ALA A 1 81 ? -18.315 1.805 23.139 1.00 94.62 81 ALA A O 1
ATOM 665 N N . PHE A 1 82 ? -17.703 2.092 20.994 1.00 94.50 82 PHE A N 1
ATOM 666 C CA . PHE A 1 82 ? -18.241 3.440 20.858 1.00 94.50 82 PHE A CA 1
ATOM 667 C C . PHE A 1 82 ? -19.771 3.474 20.938 1.00 94.50 82 PHE A C 1
ATOM 669 O O . PHE A 1 82 ? -20.321 4.264 21.703 1.00 94.50 82 PHE A O 1
ATOM 676 N N . GLU A 1 83 ? -20.457 2.593 20.207 1.00 94.38 83 GLU A N 1
ATOM 677 C CA . GLU A 1 83 ? -21.924 2.503 20.197 1.00 94.38 83 GLU A CA 1
ATOM 678 C C . GLU A 1 83 ? -22.486 2.114 21.576 1.00 94.38 83 GLU A C 1
ATOM 680 O O . GLU A 1 83 ? -23.552 2.591 21.961 1.00 94.38 83 GLU A O 1
ATOM 685 N N . ASN A 1 84 ? -21.733 1.337 22.362 1.00 95.88 84 ASN A N 1
ATOM 686 C CA . ASN A 1 84 ? -22.071 0.980 23.743 1.00 95.88 84 ASN A CA 1
ATOM 687 C C . ASN A 1 84 ? -21.662 2.044 24.786 1.00 95.88 84 ASN A C 1
ATOM 689 O O . ASN A 1 84 ? -21.785 1.806 25.988 1.00 95.88 84 ASN A O 1
ATOM 693 N N . GLY A 1 85 ? -21.132 3.199 24.365 1.00 93.94 85 GLY A N 1
ATOM 694 C CA . GLY A 1 85 ? -20.679 4.268 25.264 1.00 93.94 85 GLY A CA 1
ATOM 695 C C . GLY A 1 85 ? -19.402 3.944 26.054 1.00 93.94 85 GLY A C 1
ATOM 696 O O . GLY A 1 85 ? -19.033 4.676 26.973 1.00 93.94 85 GLY A O 1
ATOM 697 N N . ASN A 1 86 ? -18.693 2.867 25.707 1.00 94.44 86 ASN A N 1
ATOM 698 C CA . ASN A 1 86 ? -17.468 2.433 26.371 1.00 94.44 86 ASN A CA 1
ATOM 699 C C . ASN A 1 86 ? -16.234 3.135 25.780 1.00 94.44 86 ASN A C 1
ATOM 701 O O . ASN A 1 86 ? -15.391 2.533 25.108 1.00 94.44 86 ASN A O 1
ATOM 705 N N . ILE A 1 87 ? -16.115 4.433 26.058 1.00 90.19 87 ILE A N 1
ATOM 706 C CA . ILE A 1 87 ? -15.016 5.272 25.558 1.00 90.19 87 ILE A CA 1
ATOM 707 C C . ILE A 1 87 ? -13.647 4.768 26.037 1.00 90.19 87 ILE A C 1
ATOM 709 O O . ILE A 1 87 ? -12.683 4.792 25.274 1.00 90.19 87 ILE A O 1
ATOM 713 N N . GLN A 1 88 ? -13.557 4.229 27.257 1.00 91.06 88 GLN A N 1
ATOM 714 C CA . GLN A 1 88 ? -12.303 3.678 27.776 1.00 91.06 88 GLN A CA 1
ATOM 715 C C . GLN A 1 88 ? -11.803 2.505 26.926 1.00 91.06 88 GLN A C 1
ATOM 717 O O . GLN A 1 88 ? -10.605 2.386 26.664 1.00 91.06 88 GLN A O 1
ATOM 722 N N . LYS A 1 89 ? -12.718 1.655 26.446 1.00 90.31 89 LYS A N 1
ATOM 723 C CA . LYS A 1 89 ? -12.368 0.569 25.533 1.00 90.31 89 LYS A CA 1
ATOM 724 C C . LYS A 1 89 ? -11.874 1.111 24.192 1.00 90.31 89 LYS A C 1
ATOM 726 O O . LYS A 1 89 ? -10.85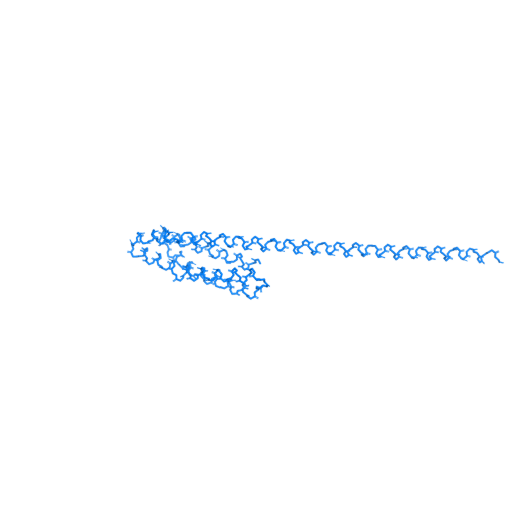2 0.618 23.718 1.00 90.31 89 LYS A O 1
ATOM 731 N N . VAL A 1 90 ? -12.511 2.145 23.633 1.00 88.19 90 VAL A N 1
ATOM 732 C CA . VAL A 1 90 ? -12.051 2.816 22.398 1.00 88.19 90 VAL A CA 1
ATOM 733 C C . VAL A 1 90 ? -10.620 3.346 22.556 1.00 88.19 90 VAL A C 1
ATOM 735 O 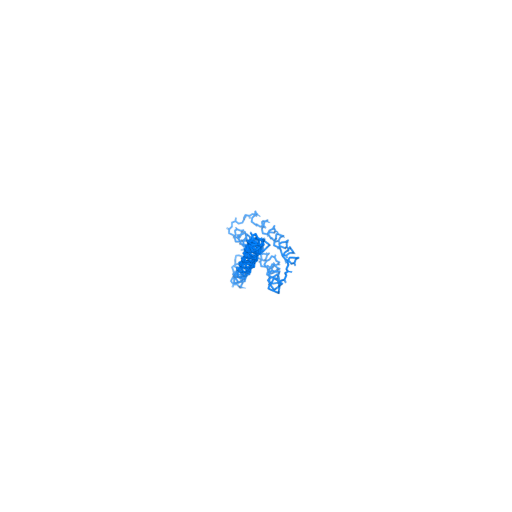O . VAL A 1 90 ? -9.771 3.075 21.707 1.00 88.19 90 VAL A O 1
ATOM 738 N N . LEU A 1 91 ? -10.325 4.030 23.667 1.00 86.19 91 LEU A N 1
ATOM 739 C CA . LEU A 1 91 ? -8.979 4.531 23.971 1.00 86.19 91 LEU A CA 1
ATOM 740 C C . LEU A 1 91 ? -7.970 3.384 24.091 1.00 86.19 91 LEU A C 1
ATOM 742 O O . LEU A 1 91 ? -6.942 3.393 23.417 1.00 86.19 91 LEU A O 1
ATOM 746 N N . SER A 1 92 ? -8.310 2.337 24.848 1.00 89.31 92 SER A N 1
ATOM 747 C CA . SER A 1 92 ? -7.424 1.182 25.014 1.00 89.31 92 SER A CA 1
ATOM 748 C C . SER A 1 92 ? -7.136 0.449 23.699 1.00 89.31 92 SER A C 1
ATOM 750 O O . SER A 1 92 ? -6.053 -0.095 23.537 1.00 89.31 92 SER A O 1
ATOM 752 N N . LEU A 1 93 ? -8.070 0.421 22.741 1.00 86.88 93 LEU A N 1
ATOM 753 C CA . LEU A 1 93 ? -7.842 -0.188 21.424 1.00 86.88 93 LEU A CA 1
ATOM 754 C C . LEU A 1 93 ? -6.841 0.625 20.593 1.00 86.88 93 LEU A C 1
ATOM 756 O O . LEU A 1 93 ? -6.034 0.047 19.867 1.00 86.88 93 LEU A O 1
ATOM 760 N N . SER A 1 94 ? -6.864 1.952 20.727 1.00 78.44 94 SER A N 1
ATOM 761 C CA . SER A 1 94 ? -5.870 2.836 20.113 1.00 78.44 94 SER A CA 1
ATOM 762 C C . SER A 1 94 ? -4.483 2.659 20.745 1.00 78.44 94 SER A C 1
ATOM 764 O O . SER A 1 94 ? -3.491 2.533 20.021 1.00 78.44 94 SER A O 1
ATOM 766 N N . GLU A 1 95 ? -4.424 2.611 22.081 1.00 80.75 95 GLU A N 1
ATOM 767 C CA . GLU A 1 95 ? -3.188 2.546 22.875 1.00 80.75 95 GLU A CA 1
ATOM 768 C C . GLU A 1 95 ? -2.523 1.162 22.853 1.00 80.75 95 GLU A C 1
ATOM 770 O O . GLU A 1 95 ? -1.300 1.071 22.771 1.00 80.75 95 GLU A O 1
ATOM 775 N N . ASN A 1 96 ? -3.302 0.074 22.837 1.00 77.75 96 ASN A N 1
ATOM 776 C CA . ASN A 1 96 ? -2.799 -1.308 22.820 1.00 77.75 96 ASN A CA 1
ATOM 777 C C . ASN A 1 96 ? -2.328 -1.758 21.425 1.00 77.75 96 ASN A C 1
ATOM 779 O O . ASN A 1 96 ? -2.578 -2.882 20.992 1.00 77.75 96 ASN A O 1
ATOM 783 N N . GLY A 1 97 ? -1.653 -0.870 20.700 1.00 65.56 97 GLY A N 1
ATOM 784 C CA . GLY A 1 97 ? -1.030 -1.179 19.417 1.00 65.56 97 GLY A CA 1
ATOM 785 C C . GLY A 1 97 ? -1.917 -0.966 18.194 1.00 65.56 97 GLY A C 1
ATOM 786 O O . GLY A 1 97 ? -1.424 -1.153 17.084 1.00 65.56 97 GLY A O 1
ATOM 787 N N . GLY A 1 98 ? -3.169 -0.520 18.343 1.00 77.62 98 GLY A N 1
ATOM 788 C CA . GLY A 1 98 ? -4.014 -0.151 17.203 1.00 77.62 98 GLY A CA 1
ATOM 789 C C . GLY A 1 98 ? -3.385 0.971 16.372 1.00 77.62 98 GLY A C 1
ATOM 790 O O . GLY A 1 98 ? -3.200 0.821 15.165 1.00 77.62 98 GLY A O 1
ATOM 791 N N . THR A 1 99 ? -2.960 2.058 17.025 1.00 82.69 99 THR A N 1
ATOM 792 C CA . THR A 1 99 ? -2.293 3.180 16.338 1.00 82.69 99 THR A CA 1
ATOM 793 C C . THR A 1 99 ? -0.938 2.771 15.761 1.00 82.69 99 THR A C 1
ATOM 795 O O . THR A 1 99 ? -0.685 3.012 14.583 1.00 82.69 99 THR A O 1
ATOM 798 N N . ALA A 1 100 ? -0.111 2.062 16.535 1.00 85.38 100 ALA A N 1
ATOM 799 C CA . ALA A 1 100 ? 1.201 1.606 16.072 1.00 85.38 100 ALA A CA 1
ATOM 800 C C . ALA A 1 100 ? 1.105 0.657 14.861 1.00 85.38 100 ALA A C 1
ATOM 802 O O . ALA A 1 100 ? 1.902 0.756 13.931 1.00 85.38 100 ALA A O 1
ATOM 803 N N . SER A 1 101 ? 0.101 -0.228 14.833 1.00 87.88 101 SER A N 1
ATOM 804 C CA . SER A 1 101 ? -0.132 -1.143 13.708 1.00 87.88 101 SER A CA 1
ATOM 805 C C . SER A 1 101 ? -0.537 -0.389 12.440 1.00 87.88 101 SER A C 1
ATOM 807 O O . SER A 1 101 ? -0.053 -0.710 11.354 1.00 87.88 101 SER A O 1
ATOM 809 N N . ILE A 1 102 ? -1.393 0.635 12.569 1.00 91.00 102 ILE A N 1
ATOM 810 C CA . ILE A 1 102 ? -1.788 1.511 11.454 1.00 91.00 102 ILE A CA 1
ATOM 811 C C . ILE A 1 102 ? -0.568 2.264 10.912 1.00 91.00 102 ILE A C 1
ATOM 813 O O . ILE A 1 102 ? -0.329 2.246 9.707 1.00 91.00 102 ILE A O 1
ATOM 817 N N . GLU A 1 103 ? 0.231 2.883 11.782 1.00 90.94 103 GLU A N 1
ATOM 818 C CA . GLU A 1 103 ? 1.424 3.641 11.381 1.00 90.94 103 GLU A CA 1
ATOM 819 C C . GLU A 1 103 ? 2.470 2.749 10.707 1.00 90.94 103 GLU A C 1
ATOM 821 O O . GLU A 1 103 ? 3.007 3.091 9.648 1.00 90.94 103 GLU A O 1
ATOM 826 N N . GLN A 1 104 ? 2.721 1.567 11.274 1.00 92.69 104 GLN A N 1
ATOM 827 C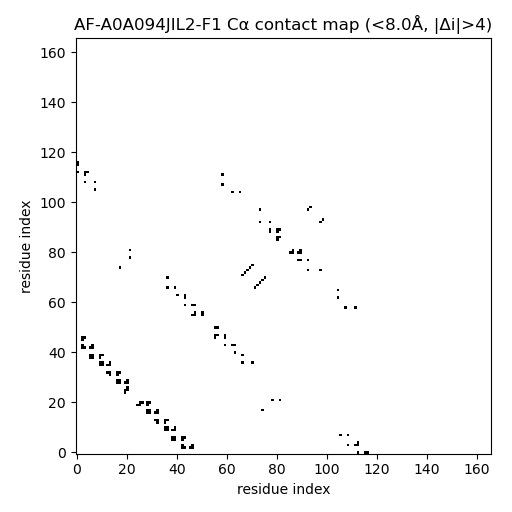 CA . GLN A 1 104 ? 3.631 0.591 10.689 1.00 92.69 104 GLN A CA 1
ATOM 828 C C . GLN A 1 104 ? 3.156 0.156 9.300 1.00 92.69 104 GLN A C 1
ATOM 830 O O . GLN A 1 104 ? 3.964 0.051 8.373 1.00 92.69 104 GLN A O 1
ATOM 835 N N . PHE A 1 105 ? 1.856 -0.077 9.129 1.00 94.12 105 PHE A N 1
ATOM 836 C CA . PHE A 1 105 ? 1.300 -0.439 7.834 1.00 94.12 105 PHE A CA 1
ATOM 837 C C . PHE A 1 105 ? 1.378 0.717 6.821 1.00 94.12 105 PHE A C 1
ATOM 839 O O . PHE A 1 105 ? 1.800 0.506 5.684 1.00 94.12 105 PHE A O 1
ATOM 846 N N . GLN A 1 106 ? 1.078 1.954 7.229 1.00 92.38 106 GLN A N 1
ATOM 847 C CA . GLN A 1 106 ? 1.248 3.143 6.384 1.00 92.38 106 GLN A CA 1
ATOM 848 C C . GLN A 1 106 ? 2.696 3.314 5.913 1.00 92.38 106 GLN A C 1
ATOM 850 O O . GLN A 1 106 ? 2.937 3.612 4.738 1.00 92.38 106 GLN A O 1
ATOM 855 N N . PHE A 1 107 ? 3.667 3.064 6.794 1.00 94.38 107 PHE A N 1
ATOM 856 C CA . PHE A 1 107 ? 5.078 3.053 6.421 1.00 94.38 107 PHE A CA 1
ATOM 857 C C . PHE A 1 107 ? 5.376 1.976 5.368 1.00 94.38 107 PHE A C 1
ATOM 859 O O . PHE A 1 107 ? 5.984 2.279 4.344 1.00 94.38 107 PHE A O 1
ATOM 866 N N . GLN A 1 108 ? 4.891 0.745 5.563 1.00 92.62 108 GLN A N 1
ATOM 867 C CA . GLN A 1 108 ? 5.076 -0.347 4.599 1.00 92.62 108 GLN A CA 1
ATOM 868 C C . GLN A 1 108 ? 4.482 -0.022 3.221 1.00 92.62 108 GLN A C 1
ATOM 870 O O . GLN A 1 108 ? 5.140 -0.267 2.209 1.00 92.62 108 GLN A O 1
ATOM 875 N N . MET A 1 109 ? 3.284 0.573 3.168 1.00 93.06 109 MET A N 1
ATOM 876 C CA . MET A 1 109 ? 2.671 1.026 1.912 1.00 93.06 109 MET A CA 1
ATOM 877 C C . MET A 1 109 ? 3.531 2.076 1.208 1.00 93.06 109 MET A C 1
ATOM 879 O O . MET A 1 109 ? 3.809 1.952 0.014 1.00 93.06 109 MET A O 1
ATOM 883 N N . LYS A 1 110 ? 4.005 3.084 1.950 1.00 92.00 110 LYS A N 1
ATOM 884 C CA . LYS A 1 110 ? 4.873 4.133 1.407 1.00 92.00 110 LYS A CA 1
ATOM 885 C C . LYS A 1 110 ? 6.173 3.552 0.853 1.00 92.00 110 LYS A C 1
ATOM 887 O O . LYS A 1 110 ? 6.571 3.900 -0.256 1.00 92.00 110 LYS A O 1
ATOM 892 N N . THR A 1 111 ? 6.817 2.650 1.593 1.00 93.25 111 THR A N 1
ATOM 893 C CA . THR A 1 111 ? 8.044 1.980 1.150 1.00 93.25 111 THR A CA 1
ATOM 894 C C . THR A 1 111 ? 7.810 1.165 -0.117 1.00 93.25 111 THR A C 1
ATOM 896 O O . THR A 1 111 ? 8.595 1.276 -1.055 1.00 93.25 111 THR A O 1
ATOM 899 N N . TYR A 1 112 ? 6.733 0.381 -0.177 1.00 93.44 112 TYR A N 1
ATOM 900 C CA . TYR A 1 112 ? 6.409 -0.412 -1.362 1.00 93.44 112 TYR A CA 1
ATOM 901 C C . TYR A 1 112 ? 6.151 0.470 -2.592 1.00 93.44 112 TYR A C 1
ATOM 903 O O . TYR A 1 112 ? 6.730 0.239 -3.651 1.00 93.44 112 TYR A O 1
ATOM 911 N N . LYS A 1 113 ? 5.373 1.549 -2.441 1.00 91.00 113 LYS A N 1
ATOM 912 C CA . LYS A 1 113 ? 5.136 2.516 -3.521 1.00 91.00 113 LYS A CA 1
ATOM 913 C C . LYS A 1 113 ? 6.433 3.151 -4.022 1.00 91.00 113 LYS A C 1
ATOM 915 O O . LYS A 1 113 ? 6.629 3.236 -5.229 1.00 91.00 113 LYS A O 1
ATOM 920 N N . ASN A 1 114 ? 7.320 3.564 -3.117 1.00 90.94 114 ASN A N 1
ATOM 921 C CA . ASN A 1 114 ? 8.609 4.141 -3.497 1.00 90.94 114 ASN A CA 1
ATOM 922 C C . ASN A 1 114 ? 9.453 3.145 -4.301 1.00 90.94 114 ASN A C 1
ATOM 924 O O . ASN A 1 114 ? 10.002 3.518 -5.332 1.00 90.94 114 ASN A O 1
ATOM 928 N N . LYS A 1 115 ? 9.485 1.869 -3.894 1.00 90.75 115 LYS A N 1
ATOM 929 C CA . LYS A 1 115 ? 10.171 0.822 -4.662 1.00 90.75 115 LYS A CA 1
ATOM 930 C C . LYS A 1 115 ? 9.594 0.651 -6.068 1.00 90.75 115 LYS A C 1
ATOM 932 O O . LYS A 1 115 ? 10.370 0.515 -7.007 1.00 90.75 115 LYS A O 1
ATOM 937 N N . LEU A 1 116 ? 8.267 0.678 -6.219 1.00 89.25 116 LEU A N 1
ATOM 938 C CA . LEU A 1 116 ? 7.624 0.613 -7.537 1.00 89.25 116 LEU A CA 1
ATOM 939 C C . LEU A 1 116 ? 8.009 1.810 -8.416 1.00 89.25 116 LEU A C 1
ATOM 941 O O . LEU A 1 116 ? 8.271 1.629 -9.601 1.00 89.25 116 LEU A O 1
ATOM 945 N N . THR A 1 117 ? 8.067 3.018 -7.847 1.00 88.31 117 THR A N 1
ATOM 946 C CA . THR A 1 117 ? 8.531 4.211 -8.572 1.00 88.31 117 THR A CA 1
ATOM 947 C C . THR A 1 117 ? 9.985 4.059 -9.008 1.00 88.31 117 THR A C 1
ATOM 949 O O . THR A 1 117 ? 10.298 4.265 -10.171 1.00 88.31 117 THR A O 1
ATOM 952 N N . GLU A 1 118 ? 10.869 3.625 -8.109 1.00 89.19 118 GLU A N 1
ATOM 953 C CA . GLU A 1 118 ? 12.282 3.421 -8.434 1.00 89.19 118 GLU A CA 1
ATOM 954 C C . GLU A 1 118 ? 12.499 2.321 -9.485 1.00 89.19 118 GLU A C 1
ATOM 956 O O . GLU A 1 118 ? 13.409 2.422 -10.305 1.00 89.19 118 GLU A O 1
ATOM 961 N N . GLN A 1 119 ? 11.700 1.248 -9.458 1.00 87.50 119 GLN A N 1
ATOM 962 C CA . GLN A 1 119 ? 11.723 0.208 -10.491 1.00 87.50 119 GLN A CA 1
ATOM 963 C C . GLN A 1 119 ? 11.313 0.779 -11.847 1.00 87.50 119 GLN A C 1
ATOM 965 O O . GLN A 1 119 ? 12.033 0.579 -12.822 1.00 87.50 119 GLN A O 1
ATOM 970 N N . LEU A 1 120 ? 10.223 1.545 -11.883 1.00 86.94 120 LEU A N 1
ATOM 971 C CA . LEU A 1 120 ? 9.741 2.197 -13.095 1.00 86.94 120 LEU A CA 1
ATOM 972 C C . LEU A 1 120 ? 10.789 3.161 -13.669 1.00 86.94 120 LEU A C 1
ATOM 974 O O . LEU A 1 120 ? 11.092 3.104 -14.858 1.00 86.94 120 LEU A O 1
ATOM 978 N N . ASP A 1 121 ? 11.393 3.997 -12.822 1.00 87.88 121 ASP A N 1
ATOM 979 C CA . ASP A 1 121 ? 12.443 4.929 -13.234 1.00 87.88 121 ASP A CA 1
ATOM 980 C C . ASP A 1 121 ? 13.658 4.187 -13.808 1.00 87.88 121 ASP A C 1
ATOM 982 O O . ASP A 1 121 ? 14.197 4.592 -14.838 1.00 87.88 121 ASP A O 1
ATOM 986 N N . ARG A 1 122 ? 14.073 3.070 -13.192 1.00 88.31 122 ARG A N 1
ATOM 987 C CA . ARG A 1 122 ? 15.170 2.237 -13.715 1.00 88.31 122 ARG A CA 1
ATOM 988 C C . ARG A 1 122 ? 14.837 1.625 -15.073 1.00 88.31 122 ARG A C 1
ATOM 990 O O . ARG A 1 122 ? 15.676 1.687 -15.968 1.00 88.31 122 ARG A O 1
ATOM 997 N N . GLU A 1 123 ? 13.640 1.072 -15.243 1.00 85.50 123 GLU A N 1
ATOM 998 C CA . GLU A 1 123 ? 13.200 0.494 -16.519 1.00 85.50 123 GLU A CA 1
ATOM 999 C C . GLU A 1 123 ? 13.129 1.551 -17.628 1.00 85.50 123 GLU A C 1
ATOM 1001 O O . GLU A 1 123 ? 13.596 1.309 -18.742 1.00 85.50 123 GLU A O 1
ATOM 1006 N N . PHE A 1 124 ? 12.635 2.755 -17.322 1.00 85.12 124 PHE A N 1
ATOM 1007 C CA . PHE A 1 124 ? 12.635 3.870 -18.269 1.00 85.12 124 PHE A CA 1
ATOM 1008 C C . PHE A 1 124 ? 14.045 4.313 -18.664 1.00 85.12 124 PHE A C 1
ATOM 1010 O O . PHE A 1 124 ? 14.296 4.551 -19.847 1.00 85.12 124 PHE A O 1
ATOM 1017 N N . GLN A 1 125 ? 14.968 4.430 -17.703 1.00 86.62 125 GLN A N 1
ATOM 1018 C CA . GLN A 1 125 ? 16.360 4.778 -18.003 1.00 86.62 125 GLN A CA 1
ATOM 1019 C C . GLN A 1 125 ? 17.018 3.709 -18.876 1.00 86.62 125 GLN A C 1
ATOM 1021 O O . GLN A 1 125 ? 17.640 4.042 -19.882 1.00 86.62 125 GLN A O 1
ATOM 1026 N N . GLN A 1 126 ? 16.814 2.432 -18.551 1.00 85.81 126 GLN A N 1
ATOM 1027 C CA . GLN A 1 126 ? 17.353 1.325 -19.332 1.00 85.81 126 GLN A CA 1
ATOM 1028 C C . GLN A 1 126 ? 16.803 1.316 -20.765 1.00 85.81 126 GLN A C 1
ATOM 1030 O O . GLN A 1 126 ? 17.577 1.227 -21.716 1.00 85.81 126 GLN A O 1
ATOM 1035 N N . LEU A 1 127 ? 15.489 1.492 -20.938 1.00 83.94 127 LEU A N 1
ATOM 1036 C CA . LEU A 1 127 ? 14.864 1.586 -22.259 1.00 83.94 127 LEU A CA 1
ATOM 1037 C C . LEU A 1 127 ? 15.432 2.757 -23.076 1.00 83.94 127 LEU A C 1
ATOM 1039 O O . LEU A 1 127 ? 15.716 2.608 -24.266 1.00 83.94 127 LEU A O 1
ATOM 1043 N N . ARG A 1 128 ? 15.626 3.918 -22.440 1.00 85.31 128 ARG A N 1
ATOM 1044 C CA . ARG A 1 128 ? 16.210 5.104 -23.080 1.00 85.31 128 ARG A CA 1
ATOM 1045 C C . ARG A 1 128 ? 17.659 4.864 -23.505 1.00 85.31 128 ARG A C 1
ATOM 1047 O O . ARG A 1 128 ? 18.050 5.270 -24.601 1.00 85.31 128 ARG A O 1
ATOM 1054 N N . ASP A 1 129 ? 18.450 4.210 -22.663 1.00 87.44 129 ASP A N 1
ATOM 1055 C CA . ASP A 1 129 ? 19.846 3.892 -22.958 1.00 87.44 129 ASP A CA 1
ATOM 1056 C C . ASP A 1 129 ? 19.953 2.881 -24.107 1.00 87.44 129 ASP A C 1
ATOM 1058 O O . ASP A 1 129 ? 20.766 3.063 -25.017 1.00 87.44 129 ASP A O 1
ATOM 1062 N N . ASP A 1 130 ? 19.097 1.860 -24.127 1.00 87.00 130 ASP A N 1
ATOM 1063 C CA . ASP A 1 130 ? 19.048 0.873 -25.209 1.00 87.00 130 ASP A CA 1
ATOM 1064 C C . ASP A 1 130 ? 18.591 1.504 -26.533 1.00 87.00 130 ASP A C 1
ATOM 1066 O O . ASP A 1 130 ? 19.188 1.250 -27.585 1.00 87.00 130 ASP A O 1
ATOM 1070 N N . GLN A 1 131 ? 17.619 2.421 -26.490 1.00 81.50 131 GLN A N 1
ATOM 1071 C CA . GLN A 1 131 ? 17.213 3.208 -27.655 1.00 81.50 131 GLN A CA 1
ATOM 1072 C C . GLN A 1 131 ? 18.352 4.107 -28.161 1.00 81.50 131 GLN A C 1
ATOM 1074 O O . GLN A 1 131 ? 18.591 4.179 -29.368 1.00 81.50 131 GLN A O 1
ATOM 1079 N N . THR A 1 132 ? 19.092 4.751 -27.256 1.00 87.62 132 THR A N 1
ATOM 1080 C CA . THR A 1 132 ? 20.232 5.616 -27.606 1.00 87.62 132 THR A CA 1
ATOM 1081 C C . THR A 1 132 ? 21.360 4.814 -28.258 1.00 87.62 132 THR A C 1
ATOM 1083 O O . THR A 1 132 ? 21.923 5.238 -29.271 1.00 87.62 132 THR A O 1
ATOM 1086 N N . LYS A 1 133 ? 21.668 3.621 -27.732 1.00 88.12 133 LYS A N 1
ATOM 1087 C CA . LYS A 1 133 ? 22.651 2.702 -28.329 1.00 88.12 133 LYS A CA 1
ATOM 1088 C C . LYS A 1 133 ? 22.227 2.258 -29.724 1.00 88.12 133 LYS A C 1
ATOM 1090 O O . LYS A 1 133 ? 23.041 2.315 -30.643 1.00 88.12 133 LYS A O 1
ATOM 1095 N N . ALA A 1 134 ? 20.965 1.861 -29.898 1.00 85.88 134 ALA A N 1
ATOM 1096 C CA . ALA A 1 134 ? 20.434 1.446 -31.194 1.00 85.88 134 ALA A CA 1
ATOM 1097 C C . ALA A 1 134 ? 20.499 2.583 -32.229 1.00 85.88 134 ALA A C 1
ATOM 1099 O O . ALA A 1 134 ? 20.963 2.372 -33.349 1.00 85.88 134 ALA A O 1
ATOM 1100 N N . GLN A 1 135 ? 20.116 3.805 -31.845 1.00 84.94 135 GLN A N 1
ATOM 1101 C CA . GLN A 1 135 ? 20.231 4.988 -32.706 1.00 84.94 135 GLN A CA 1
ATOM 1102 C C . GLN A 1 135 ? 21.687 5.299 -33.066 1.00 84.94 135 GLN A C 1
ATOM 1104 O O . GLN A 1 135 ? 21.995 5.541 -34.232 1.00 84.94 135 GLN A O 1
ATOM 1109 N N . THR A 1 136 ? 22.597 5.239 -32.093 1.00 90.75 136 THR A N 1
ATOM 1110 C CA . THR A 1 136 ? 24.032 5.466 -32.322 1.00 90.75 136 THR A CA 1
ATOM 1111 C C . THR A 1 136 ? 24.608 4.429 -33.287 1.00 90.75 136 THR A C 1
ATOM 1113 O O . THR A 1 136 ? 25.300 4.790 -34.238 1.00 90.75 136 THR A O 1
ATOM 1116 N N . ALA A 1 137 ? 24.281 3.147 -33.100 1.00 92.75 137 ALA A N 1
ATOM 1117 C CA . ALA A 1 137 ? 24.703 2.074 -33.998 1.00 92.75 137 ALA A CA 1
ATOM 1118 C C . ALA A 1 137 ? 24.160 2.276 -35.421 1.00 92.75 137 ALA A C 1
ATOM 1120 O O . ALA A 1 137 ? 24.890 2.091 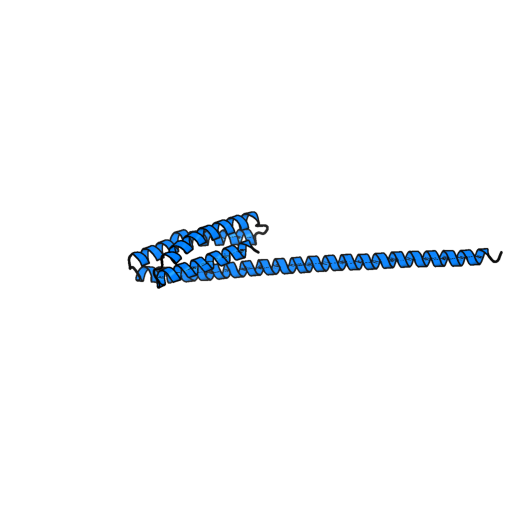-36.393 1.00 92.75 137 ALA A O 1
ATOM 1121 N N . PHE A 1 138 ? 22.905 2.712 -35.550 1.00 91.25 138 PHE A N 1
ATOM 1122 C CA . PHE A 1 138 ? 22.288 2.997 -36.843 1.00 91.25 138 PHE A CA 1
ATOM 1123 C C . PHE A 1 138 ? 22.951 4.178 -37.566 1.00 91.25 138 PHE A C 1
ATOM 1125 O O . PHE A 1 138 ? 23.237 4.087 -38.759 1.00 91.25 138 PHE A O 1
ATOM 1132 N N . ILE A 1 139 ? 23.261 5.261 -36.846 1.00 94.38 139 ILE A N 1
ATOM 1133 C CA . ILE A 1 139 ? 23.999 6.406 -37.397 1.00 94.38 139 ILE A CA 1
ATOM 1134 C C . ILE A 1 139 ? 25.375 5.953 -37.897 1.00 94.38 139 ILE A C 1
ATOM 1136 O O . ILE A 1 139 ? 25.736 6.245 -39.038 1.00 94.38 139 ILE A O 1
ATOM 1140 N N . LEU A 1 140 ? 26.120 5.195 -37.085 1.00 94.56 140 LEU A N 1
ATOM 1141 C CA . LEU A 1 140 ? 27.421 4.650 -37.482 1.00 94.56 140 LEU A CA 1
ATOM 1142 C C . LEU A 1 140 ? 27.308 3.771 -38.732 1.00 94.56 140 LEU A C 1
ATOM 1144 O O . LEU A 1 140 ? 28.096 3.934 -39.659 1.00 94.56 140 LEU A O 1
ATOM 1148 N N . PHE A 1 141 ? 26.295 2.908 -38.798 1.00 93.94 141 PHE A N 1
ATOM 1149 C CA . PHE A 1 141 ? 26.031 2.060 -39.957 1.00 93.94 141 PHE A CA 1
ATOM 1150 C C . PHE A 1 141 ? 25.775 2.869 -41.239 1.00 93.94 141 PHE A C 1
ATOM 1152 O O . PHE A 1 141 ? 26.375 2.576 -42.276 1.00 93.94 141 PHE A O 1
ATOM 1159 N N . ILE A 1 142 ? 24.955 3.927 -41.172 1.00 94.25 142 ILE A N 1
ATOM 1160 C CA . ILE A 1 142 ? 24.731 4.838 -42.308 1.00 94.25 142 ILE A CA 1
ATOM 1161 C C . ILE A 1 142 ? 26.047 5.486 -42.748 1.00 94.25 142 ILE A C 1
ATOM 1163 O O . ILE A 1 142 ? 26.363 5.479 -43.939 1.00 94.25 142 ILE A O 1
ATOM 1167 N N . PHE A 1 143 ? 26.841 6.011 -41.809 1.00 95.50 143 PHE A N 1
ATOM 1168 C CA . PHE A 1 143 ? 28.141 6.609 -42.124 1.00 95.50 143 PHE A CA 1
ATOM 1169 C C . PHE A 1 143 ? 29.096 5.607 -42.781 1.00 95.50 143 PHE A C 1
ATOM 1171 O O . PHE A 1 143 ? 29.788 5.959 -43.740 1.00 95.50 143 PHE A O 1
ATOM 1178 N N . THR A 1 144 ? 29.115 4.356 -42.317 1.00 94.75 144 THR A N 1
ATOM 1179 C CA . THR A 1 144 ? 29.906 3.285 -42.931 1.00 94.75 144 THR A CA 1
ATOM 1180 C C . THR A 1 144 ? 29.470 3.034 -44.374 1.00 94.75 144 THR A C 1
ATOM 1182 O O . THR A 1 144 ? 30.320 3.038 -45.265 1.00 94.75 144 THR A O 1
ATOM 1185 N N . ILE A 1 145 ? 28.165 2.895 -44.640 1.00 94.44 145 ILE A N 1
ATOM 1186 C CA . ILE A 1 145 ? 27.644 2.698 -46.004 1.00 94.44 145 ILE A CA 1
ATOM 1187 C C . ILE A 1 145 ? 28.001 3.879 -46.908 1.00 94.44 145 ILE A C 1
ATOM 1189 O O . ILE A 1 145 ? 28.511 3.672 -48.009 1.00 94.44 145 ILE A O 1
ATOM 1193 N N . LEU A 1 146 ? 27.783 5.115 -46.450 1.00 94.19 146 LEU A N 1
ATOM 1194 C CA . LEU A 1 146 ? 28.110 6.313 -47.227 1.00 94.19 146 LEU A CA 1
ATOM 1195 C C . LEU A 1 146 ? 29.604 6.369 -47.564 1.00 94.19 146 LEU A C 1
ATOM 1197 O O . LEU A 1 146 ? 29.971 6.640 -48.706 1.00 94.19 146 LEU A O 1
ATOM 1201 N N . THR A 1 147 ? 30.470 6.047 -46.603 1.00 93.69 147 THR A N 1
ATOM 1202 C CA . THR A 1 147 ? 31.925 6.015 -46.815 1.00 93.69 147 THR A CA 1
ATOM 1203 C C . THR A 1 147 ? 32.319 4.969 -47.859 1.00 93.69 147 THR A C 1
ATOM 1205 O O . THR A 1 147 ? 33.143 5.252 -48.734 1.00 93.69 147 THR A O 1
ATOM 1208 N N . ILE A 1 148 ? 31.706 3.781 -47.821 1.00 94.75 148 ILE A N 1
ATOM 1209 C CA . ILE A 1 148 ? 31.926 2.724 -48.817 1.00 94.75 148 ILE A CA 1
ATOM 1210 C C . ILE A 1 148 ? 31.496 3.205 -50.208 1.00 94.75 148 ILE A C 1
ATOM 1212 O O . ILE A 1 148 ? 32.281 3.109 -51.151 1.00 94.75 148 ILE A O 1
ATOM 1216 N N . LEU A 1 149 ? 30.298 3.782 -50.336 1.00 93.44 149 LEU A N 1
ATOM 1217 C CA . LEU A 1 149 ? 29.780 4.283 -51.614 1.00 93.44 149 LEU A CA 1
ATOM 1218 C C . LEU A 1 149 ? 30.680 5.371 -52.217 1.00 93.44 149 LEU A C 1
ATOM 1220 O O . LEU A 1 149 ? 31.007 5.309 -53.402 1.00 93.44 149 LEU A O 1
ATOM 1224 N N . ILE A 1 150 ? 31.140 6.328 -51.404 1.00 93.94 150 ILE A N 1
ATOM 1225 C CA . ILE A 1 150 ? 32.067 7.384 -51.845 1.00 93.94 150 ILE A CA 1
ATOM 1226 C C . ILE A 1 150 ? 33.403 6.782 -52.296 1.00 93.94 150 ILE A C 1
ATOM 1228 O O . ILE A 1 150 ? 33.966 7.207 -53.305 1.00 93.94 150 ILE A O 1
ATOM 1232 N N . THR A 1 151 ? 33.912 5.784 -51.571 1.00 91.56 151 THR A N 1
ATOM 1233 C CA . THR A 1 151 ? 35.169 5.107 -51.919 1.00 91.56 151 THR A CA 1
ATOM 1234 C C . THR A 1 151 ? 35.046 4.376 -53.256 1.00 91.56 151 THR A C 1
ATOM 1236 O O . THR A 1 151 ? 35.909 4.541 -54.118 1.00 91.56 151 THR A O 1
ATOM 1239 N N . ILE A 1 152 ? 33.951 3.641 -53.474 1.00 92.50 152 ILE A N 1
ATOM 1240 C CA . ILE A 1 152 ? 33.669 2.960 -54.746 1.00 92.50 152 ILE A CA 1
ATOM 1241 C C . ILE A 1 152 ? 33.568 3.976 -55.889 1.00 92.50 152 ILE A C 1
ATOM 1243 O O . ILE A 1 152 ? 34.223 3.803 -56.917 1.00 92.50 152 ILE A O 1
ATOM 1247 N N . ALA A 1 153 ? 32.816 5.063 -55.699 1.00 90.50 153 ALA A N 1
ATOM 1248 C CA . ALA A 1 153 ? 32.672 6.112 -56.706 1.00 90.50 153 ALA A CA 1
ATOM 1249 C C . ALA A 1 153 ? 34.026 6.737 -57.084 1.00 90.50 153 ALA A C 1
ATOM 1251 O O . ALA A 1 153 ? 34.322 6.907 -58.267 1.00 90.50 153 ALA A O 1
ATOM 1252 N N . ARG A 1 154 ? 34.892 7.015 -56.097 1.00 87.81 154 ARG A N 1
ATOM 1253 C CA . ARG A 1 1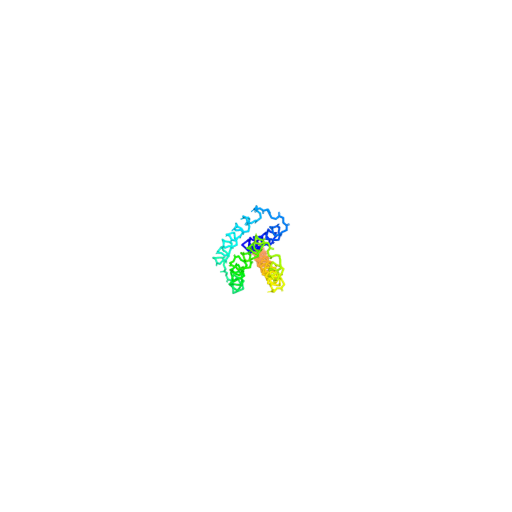54 ? 36.256 7.519 -56.340 1.00 87.81 154 ARG A CA 1
ATOM 1254 C C . ARG A 1 154 ? 37.111 6.538 -57.140 1.00 87.81 154 ARG A C 1
ATOM 1256 O O . ARG A 1 154 ? 37.827 6.965 -58.041 1.00 87.81 154 ARG A O 1
ATOM 1263 N N . ILE A 1 155 ? 37.036 5.242 -56.834 1.00 89.12 155 ILE A N 1
ATOM 1264 C CA . ILE A 1 155 ? 37.773 4.206 -57.573 1.00 89.12 155 ILE A CA 1
ATOM 1265 C C . ILE A 1 155 ? 37.285 4.130 -59.025 1.00 89.12 155 ILE A C 1
ATOM 1267 O O . ILE A 1 155 ? 38.105 4.058 -59.938 1.00 89.12 155 ILE A O 1
ATOM 1271 N N . MET A 1 156 ? 35.969 4.181 -59.250 1.00 85.69 156 MET A N 1
ATOM 1272 C CA . MET A 1 156 ? 35.395 4.156 -60.598 1.00 85.69 156 MET A CA 1
ATOM 1273 C C . MET A 1 156 ? 35.823 5.365 -61.436 1.00 85.69 156 MET A C 1
ATOM 1275 O O . MET A 1 156 ? 36.243 5.172 -62.573 1.00 85.69 156 MET A O 1
ATOM 1279 N N . MET A 1 157 ? 35.783 6.580 -60.875 1.00 81.56 157 MET A N 1
ATOM 1280 C CA . MET A 1 157 ? 36.223 7.794 -61.580 1.00 81.56 157 MET A CA 1
ATOM 1281 C C . MET A 1 157 ? 37.710 7.736 -61.955 1.00 81.56 157 MET A C 1
ATOM 1283 O O . MET A 1 157 ? 38.073 8.028 -63.091 1.00 81.56 157 MET A O 1
ATOM 1287 N N . LYS A 1 158 ? 38.568 7.271 -61.037 1.00 75.81 158 LYS A N 1
ATOM 1288 C CA . LYS A 1 158 ? 40.002 7.116 -61.317 1.00 75.81 158 LYS A CA 1
ATOM 1289 C C . LYS A 1 158 ? 40.271 6.074 -62.412 1.00 75.81 158 LYS A C 1
ATOM 1291 O O . LYS A 1 158 ? 41.166 6.256 -63.226 1.00 75.81 158 LYS A O 1
ATOM 1296 N N . LYS A 1 159 ? 39.490 4.988 -62.455 1.00 70.94 159 LYS A N 1
ATOM 1297 C CA . LYS A 1 159 ? 39.607 3.950 -63.492 1.00 70.94 159 LYS A CA 1
ATOM 1298 C C . LYS A 1 159 ? 39.102 4.421 -64.862 1.00 70.94 159 LYS A C 1
ATOM 1300 O O . LYS A 1 159 ? 39.631 3.965 -65.871 1.00 70.94 159 LYS A O 1
ATOM 1305 N N . SER A 1 160 ? 38.100 5.304 -64.921 1.00 62.53 160 SER A N 1
ATOM 1306 C CA . SER A 1 160 ? 37.632 5.856 -66.200 1.00 62.53 160 SER A CA 1
ATOM 1307 C C . SER A 1 160 ? 38.603 6.868 -66.812 1.00 62.53 160 SER A C 1
ATOM 1309 O O . SER A 1 160 ? 38.730 6.875 -68.029 1.00 62.53 160 SER A O 1
ATOM 1311 N N . GLU A 1 161 ? 39.316 7.668 -66.008 1.00 59.59 161 GLU A N 1
ATOM 1312 C CA . GLU A 1 161 ? 40.361 8.581 -66.519 1.00 59.59 161 GLU A CA 1
ATOM 1313 C C . GLU A 1 161 ? 41.528 7.826 -67.181 1.00 59.59 161 GLU A C 1
ATOM 1315 O O . GLU A 1 161 ? 42.000 8.227 -68.245 1.00 59.59 161 GLU A O 1
ATOM 1320 N N . ASP A 1 162 ? 41.939 6.695 -66.601 1.00 58.09 162 ASP A N 1
ATOM 1321 C CA . ASP A 1 162 ? 43.067 5.882 -67.086 1.00 58.09 162 ASP A CA 1
ATOM 1322 C C . ASP A 1 162 ? 42.766 5.177 -68.428 1.00 58.09 162 ASP A C 1
ATOM 1324 O O . ASP A 1 162 ? 43.663 4.896 -69.216 1.00 58.09 162 ASP A O 1
ATOM 1328 N N . HIS A 1 163 ? 41.488 4.907 -68.730 1.00 55.69 163 HIS A N 1
ATOM 1329 C CA . HIS A 1 163 ? 41.060 4.326 -70.013 1.00 55.69 163 HIS A CA 1
ATOM 1330 C C . HIS A 1 163 ? 40.852 5.357 -71.133 1.00 55.69 163 HIS A C 1
ATOM 1332 O O . HIS A 1 163 ? 40.718 4.962 -72.285 1.00 55.69 163 HIS A O 1
ATOM 1338 N N . SER A 1 164 ? 40.832 6.658 -70.826 1.00 55.66 164 SER A N 1
ATOM 1339 C CA . SER A 1 164 ? 40.723 7.736 -71.825 1.00 55.66 164 SER A CA 1
ATOM 1340 C C . SER A 1 164 ? 42.071 8.291 -72.314 1.00 55.66 164 SER A C 1
ATOM 1342 O O . SER A 1 164 ? 42.081 9.203 -73.138 1.00 55.66 164 SER A O 1
ATOM 1344 N N . MET A 1 165 ? 43.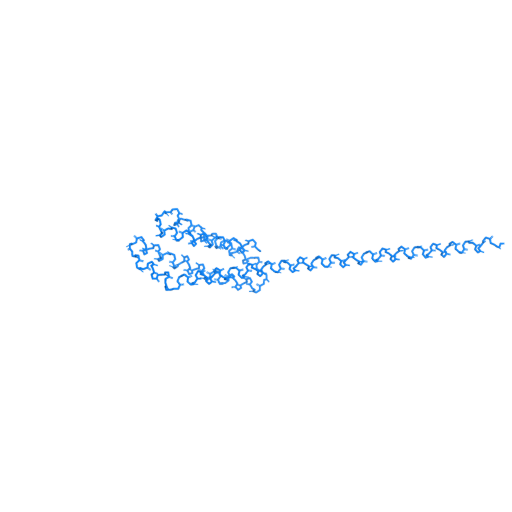200 7.764 -71.820 1.00 51.78 165 MET A N 1
ATOM 1345 C CA . MET A 1 165 ? 44.561 8.147 -72.243 1.00 51.78 165 MET A CA 1
ATOM 1346 C C . MET A 1 165 ? 45.283 7.097 -73.112 1.00 51.78 165 MET A C 1
ATOM 1348 O O . MET A 1 165 ? 46.470 7.255 -73.400 1.00 51.78 165 MET A O 1
ATOM 1352 N N . HIS A 1 166 ? 44.574 6.062 -73.569 1.00 45.84 166 HIS A N 1
ATOM 1353 C CA . HIS A 1 166 ? 45.028 5.116 -74.594 1.00 45.84 166 HIS A CA 1
ATOM 1354 C C . HIS A 1 166 ? 44.137 5.204 -75.831 1.00 45.84 166 HIS A C 1
ATOM 1356 O O . HIS A 1 166 ? 44.689 5.027 -76.941 1.00 45.84 166 HIS A O 1
#

Mean predicted aligned error: 8.97 Å

pLDDT: mean 90.13, std 8.93, range [45.84, 97.56]

Sequence (166 aa):
MKYAQEIERAFNQAFSDARGYLAFNRKEFKLSIFREQENVQTALDALELAATTKDDTQYILKARQFANYYFGTLVPQAIEAFENGNIQKVLSLSENGGTASIEQFQFQMKTYKNKLTEQLDREFQQLRDDQTKAQTAFILFIFTILTILITIARIMMKKSEDHSMH

Nearest PDB structures (foldseek):
  5xsj-assembly1_L  TM=8.255E-01  e=7.536E-03  Clostridium beijerinckii NCIMB 8052
  3va9-assembly1_A  TM=7.992E-01  e=8.396E-03  Rhodopseudomonas palustris CGA009
  6db1-assembly1_B  TM=7.134E-01  e=6.552E-02  Salmonella enterica subsp. enterica serovar Typhimurium str. LT2
  4k0d-assembly1_B  TM=7.310E-01  e=5.278E-02  Anaeromyxobacter dehalogenans 2CP-C
  6db1-assembly1_A  TM=6.168E-01  e=1.734E-01  Salmonella enterica subsp. enterica serovar Typhimurium str. LT2

Solvent-accessible surface area (backbone atoms only — not comparable to full-atom values): 8766 Å² total; per-residue (Å²): 108,70,40,62,50,47,31,52,50,23,50,54,48,28,56,49,22,52,52,45,22,77,74,65,74,41,64,68,26,58,55,45,30,58,53,23,51,53,48,29,50,55,24,49,54,53,38,60,77,67,50,85,48,73,66,46,55,53,48,51,52,54,50,50,54,48,47,48,45,41,66,71,43,54,48,55,53,36,51,53,25,50,76,71,68,36,55,68,57,34,51,48,48,43,70,75,44,44,48,58,52,51,52,53,49,54,51,51,53,53,53,52,53,50,51,51,50,54,51,50,53,50,54,52,51,50,52,50,52,54,50,50,50,52,52,51,54,50,54,51,50,51,54,52,51,52,52,50,53,53,51,52,53,53,51,52,54,57,55,54,57,64,66,73,78,116

Radius of gyration: 31.76 Å; Cα contacts (8 Å, |Δi|>4): 88; chains: 1; bounding box: 68×24×102 Å

Secondary structure (DSSP, 8-state):
-HHHHHHHHHHHHHHHHHHHHHHH--HHHHHHHHHHHHHHHHHHHHHHHT--SHHHHHHHHHHHHHHHHIIIIIHHHHHHHHHTT-HHHHHHHIIIIIHHHHHHHHHHHHHHHHHHHHHHHHHHHHHHHHHHHHHHHHHHHHHHHHHHHHHHHHHHHHHHHHHT--